Protein AF-A0A151I8P0-F1 (afdb_monomer_lite)

Sequence (119 aa):
MIEAIFKVQPQDQQLFIMFLNNCHLDEYKELSDSTVQLFHYGLTSSAAMVTHPAVIGLAVRQEDGSFESLEVTPYSNTEWPMPPTDDDLEKYAAYNEKYAKMLSEFLEKGSSKKTLKMK

Secondary structure (DSSP, 8-state):
-HHHHH---GGGEEEEEEEETTEEEEEEEE---TTS-GGGGT--TTTSBTTB--EEEEEEB-TTSPBPP---PPPPP----PSP-GGGHHHHHHHHHHHHHHHHHHHHHHTS-------

Organism: NCBI:txid456900

pLDDT: mean 82.43, std 15.53, range [38.97, 96.31]

Structure (mmCIF, N/CA/C/O backbone):
data_AF-A0A151I8P0-F1
#
_entry.id   AF-A0A151I8P0-F1
#
loop_
_atom_site.group_PDB
_atom_site.id
_atom_site.type_symbol
_atom_site.label_atom_id
_atom_site.label_alt_id
_atom_site.label_comp_id
_atom_site.label_asym_id
_atom_site.label_entity_id
_atom_site.label_seq_id
_atom_site.pdbx_PDB_ins_code
_atom_site.Cartn_x
_atom_site.Cartn_y
_atom_site.Cartn_z
_atom_site.occupancy
_atom_site.B_iso_or_equiv
_atom_site.auth_seq_id
_atom_site.auth_comp_id
_atom_site.auth_asym_id
_atom_site.auth_atom_id
_atom_site.pdbx_PDB_model_num
ATOM 1 N N . MET A 1 1 ? -1.510 11.801 8.842 1.00 72.81 1 MET A N 1
ATOM 2 C CA . MET A 1 1 ? -1.328 12.086 7.395 1.00 72.81 1 MET A CA 1
ATOM 3 C C . MET A 1 1 ? -2.391 11.384 6.555 1.00 72.81 1 MET A C 1
ATOM 5 O O . MET A 1 1 ? -3.131 12.088 5.887 1.00 72.81 1 MET A O 1
ATOM 9 N N . ILE A 1 2 ? -2.534 10.053 6.639 1.00 91.69 2 ILE A N 1
ATOM 10 C CA . ILE A 1 2 ? -3.589 9.290 5.932 1.00 91.69 2 ILE A CA 1
ATOM 11 C C . ILE A 1 2 ? -4.994 9.792 6.303 1.00 91.69 2 ILE A C 1
ATOM 13 O O . ILE A 1 2 ? -5.792 10.088 5.419 1.00 91.69 2 ILE A O 1
ATOM 17 N N . GLU A 1 3 ? -5.244 10.020 7.596 1.00 94.81 3 GLU A N 1
ATOM 18 C CA . GLU A 1 3 ? -6.499 10.601 8.102 1.00 94.81 3 GLU A CA 1
ATOM 19 C C . GLU A 1 3 ? -6.896 11.901 7.390 1.00 94.81 3 GLU A C 1
ATOM 21 O O . GLU A 1 3 ? -8.042 12.083 6.996 1.00 94.81 3 GLU A O 1
ATOM 26 N N . ALA A 1 4 ? -5.951 12.815 7.173 1.00 95.38 4 ALA A N 1
ATOM 27 C CA . ALA A 1 4 ? -6.259 14.098 6.553 1.00 95.38 4 ALA A CA 1
ATOM 28 C C . ALA A 1 4 ? -6.621 13.965 5.062 1.00 95.38 4 ALA A C 1
ATOM 30 O O . ALA A 1 4 ? -7.354 14.818 4.553 1.00 95.38 4 ALA A O 1
ATOM 31 N N . ILE A 1 5 ? -6.124 12.919 4.389 1.00 96.31 5 ILE A N 1
ATOM 32 C CA . ILE A 1 5 ? -6.351 12.633 2.966 1.00 96.31 5 ILE A CA 1
ATOM 33 C C . ILE A 1 5 ? -7.691 11.912 2.783 1.00 96.31 5 ILE A C 1
ATOM 35 O O . ILE A 1 5 ? -8.544 12.401 2.051 1.00 96.31 5 ILE A O 1
ATOM 39 N N . PHE A 1 6 ? -7.894 10.798 3.490 1.00 94.38 6 PHE A N 1
ATOM 40 C CA . PHE A 1 6 ? -9.070 9.933 3.328 1.00 94.38 6 PHE A CA 1
ATOM 41 C C . PHE A 1 6 ? -10.236 10.271 4.262 1.00 94.38 6 PHE A C 1
ATOM 43 O O . PHE A 1 6 ? -11.328 9.750 4.080 1.00 94.38 6 PHE A O 1
ATOM 50 N N . LYS A 1 7 ? -10.028 11.152 5.250 1.00 94.50 7 LYS A N 1
ATOM 51 C CA . LYS A 1 7 ? -11.016 11.515 6.286 1.00 94.50 7 LYS A CA 1
ATOM 52 C C . LYS A 1 7 ? -11.451 10.345 7.179 1.00 94.50 7 LYS A C 1
ATOM 54 O O . LYS A 1 7 ? -12.514 10.400 7.784 1.00 94.50 7 LYS A O 1
ATOM 59 N N . VAL A 1 8 ? -10.597 9.331 7.306 1.00 94.25 8 VAL A N 1
ATOM 60 C CA . VAL A 1 8 ? -10.789 8.159 8.176 1.00 94.25 8 VAL A CA 1
ATOM 61 C C . VAL A 1 8 ? -9.922 8.309 9.424 1.00 94.25 8 VAL A C 1
ATOM 63 O O . VAL A 1 8 ? -8.753 8.667 9.304 1.00 94.25 8 VAL A O 1
ATOM 66 N N . GLN A 1 9 ? -10.448 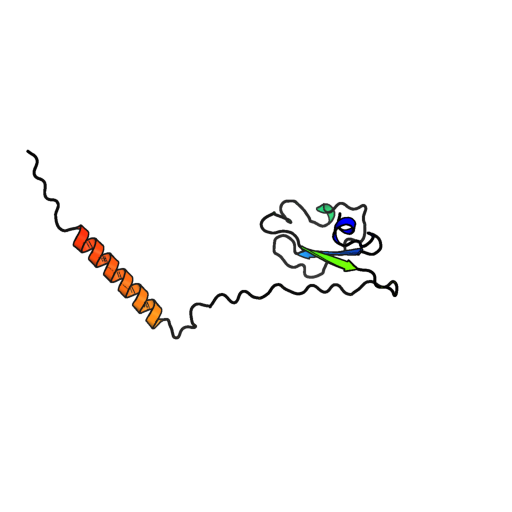8.031 10.616 1.00 94.06 9 GLN A N 1
ATOM 67 C CA . GLN A 1 9 ? -9.668 8.114 11.858 1.00 94.06 9 GLN A CA 1
ATOM 68 C C . GLN A 1 9 ? -8.579 7.026 11.918 1.00 94.06 9 GLN A C 1
ATOM 70 O O . GLN A 1 9 ? -8.795 5.938 11.393 1.00 94.06 9 GLN A O 1
ATOM 75 N N . PRO A 1 10 ? -7.420 7.254 12.568 1.00 92.50 10 PRO A N 1
ATOM 76 C CA . PRO A 1 10 ? -6.342 6.256 12.626 1.00 92.50 10 PRO A CA 1
ATOM 77 C C . PRO A 1 10 ? -6.752 4.900 13.221 1.00 92.50 10 PRO A C 1
ATOM 79 O O . PRO A 1 10 ? -6.261 3.867 12.789 1.00 92.50 10 PRO A O 1
ATOM 82 N N . GLN A 1 11 ? -7.675 4.895 14.186 1.00 92.81 11 GLN A N 1
ATOM 83 C CA . GLN A 1 11 ? -8.215 3.684 14.830 1.00 92.81 11 GLN A CA 1
ATOM 84 C C . GLN A 1 11 ? -9.088 2.808 13.909 1.00 92.81 11 GLN A C 1
ATOM 86 O O . GLN A 1 11 ? -9.392 1.656 14.238 1.00 92.81 11 GLN A O 1
ATOM 91 N N . ASP A 1 12 ? -9.489 3.376 12.773 1.00 95.31 12 ASP A N 1
ATOM 92 C CA . ASP A 1 12 ? -10.319 2.754 11.745 1.00 95.31 12 ASP A CA 1
ATOM 93 C C . ASP A 1 12 ? -9.492 2.428 10.494 1.00 95.31 12 ASP A C 1
ATOM 95 O O . ASP A 1 12 ? -10.048 2.213 9.421 1.00 95.31 12 ASP A O 1
ATOM 99 N N . GLN A 1 13 ? -8.160 2.387 10.627 1.00 94.69 13 GLN A N 1
ATOM 100 C CA . GLN A 1 13 ? -7.215 2.045 9.566 1.00 94.69 13 GLN A CA 1
ATOM 101 C C . GLN A 1 13 ? -6.374 0.831 9.972 1.00 94.69 13 GLN A C 1
ATOM 103 O O . GLN A 1 13 ? -5.795 0.804 11.056 1.00 94.69 13 GLN A O 1
ATOM 108 N N . GLN A 1 14 ? -6.239 -0.128 9.062 1.00 95.25 14 GLN A N 1
ATOM 109 C CA . GLN A 1 14 ? -5.233 -1.185 9.107 1.00 95.25 14 GLN A CA 1
ATOM 110 C C . GLN A 1 14 ? -4.292 -1.042 7.916 1.00 95.25 14 GLN A C 1
ATOM 112 O O . GLN A 1 14 ? -4.726 -0.851 6.781 1.00 95.25 14 GLN A O 1
ATOM 117 N N . LEU A 1 15 ? -2.989 -1.115 8.183 1.00 94.94 15 LEU A N 1
ATOM 118 C CA . LEU A 1 15 ? -1.947 -0.913 7.183 1.00 94.94 15 LEU A CA 1
ATOM 119 C C . LEU A 1 15 ? -1.150 -2.198 6.984 1.00 94.94 15 LEU A C 1
ATOM 121 O O . LEU A 1 15 ? -0.758 -2.842 7.955 1.00 94.94 15 LEU A O 1
ATOM 125 N N . PHE A 1 16 ? -0.850 -2.529 5.731 1.00 95.38 16 PHE A N 1
ATOM 126 C CA . PHE A 1 16 ? -0.142 -3.753 5.362 1.00 95.38 16 PHE A CA 1
ATOM 127 C C . PHE A 1 16 ? 0.989 -3.449 4.391 1.00 95.38 16 PHE A C 1
ATOM 129 O O . PHE A 1 16 ? 0.772 -2.820 3.362 1.00 95.38 16 PHE A O 1
ATOM 136 N N . ILE A 1 17 ? 2.202 -3.917 4.664 1.00 95.06 17 ILE A N 1
ATOM 137 C CA . ILE A 1 17 ? 3.285 -3.856 3.681 1.00 95.06 17 ILE A CA 1
ATOM 138 C C . ILE A 1 17 ? 3.052 -4.957 2.650 1.00 95.06 17 ILE A C 1
ATOM 140 O O . ILE A 1 17 ? 2.966 -6.132 3.005 1.00 95.06 17 ILE A O 1
ATOM 144 N N . MET A 1 18 ? 2.989 -4.564 1.379 1.00 94.12 18 MET A N 1
ATOM 145 C CA . MET A 1 18 ? 2.725 -5.469 0.260 1.00 94.12 18 MET A CA 1
ATOM 146 C C . MET A 1 18 ? 3.934 -5.644 -0.658 1.00 94.12 18 MET A C 1
ATOM 148 O O . MET A 1 18 ? 4.178 -6.740 -1.156 1.00 94.12 18 MET A O 1
ATOM 152 N N . PHE A 1 19 ? 4.685 -4.562 -0.887 1.00 92.62 19 PHE A N 1
ATOM 153 C CA . PHE A 1 19 ? 5.864 -4.574 -1.749 1.00 92.62 19 PHE A CA 1
ATOM 154 C C . PHE A 1 19 ? 7.013 -3.798 -1.113 1.00 92.62 19 PHE A C 1
ATOM 156 O O . PHE A 1 19 ? 6.823 -2.685 -0.616 1.00 92.62 19 PHE A O 1
ATOM 163 N N . LEU A 1 20 ? 8.214 -4.366 -1.196 1.00 91.25 20 LEU A N 1
ATOM 164 C CA . LEU A 1 20 ? 9.472 -3.739 -0.794 1.00 91.25 20 LEU A CA 1
ATOM 165 C C . LEU A 1 20 ? 10.488 -3.926 -1.917 1.00 91.25 20 LEU A C 1
ATOM 167 O O . LEU A 1 20 ? 10.693 -5.044 -2.382 1.00 91.25 20 LEU A O 1
ATOM 171 N N . ASN A 1 21 ? 11.148 -2.845 -2.335 1.00 87.69 21 ASN A N 1
ATOM 172 C CA . ASN A 1 21 ? 12.194 -2.881 -3.361 1.00 87.69 21 ASN A CA 1
ATOM 173 C C . ASN A 1 21 ? 11.770 -3.621 -4.652 1.00 87.69 21 ASN A C 1
ATOM 175 O O . ASN A 1 21 ? 12.498 -4.477 -5.147 1.00 87.69 21 ASN A O 1
ATOM 179 N N . ASN A 1 22 ? 10.571 -3.318 -5.169 1.00 84.06 22 ASN A N 1
ATOM 180 C CA . ASN A 1 22 ? 9.919 -3.985 -6.314 1.00 84.06 22 ASN A CA 1
ATOM 181 C C . ASN A 1 22 ? 9.569 -5.469 -6.142 1.00 84.06 22 ASN A C 1
ATOM 183 O O . ASN A 1 22 ? 9.042 -6.072 -7.075 1.00 84.06 22 ASN A O 1
ATOM 187 N N . CYS A 1 23 ? 9.822 -6.062 -4.981 1.00 86.50 23 CYS A N 1
ATOM 188 C CA . CYS A 1 23 ? 9.450 -7.439 -4.705 1.00 86.50 23 CYS A CA 1
ATOM 189 C C . CYS A 1 23 ? 8.109 -7.473 -3.972 1.00 86.50 23 CYS A C 1
ATOM 191 O O . CYS A 1 23 ? 7.903 -6.729 -3.010 1.00 86.50 23 CYS A O 1
ATOM 193 N N . HIS A 1 24 ? 7.211 -8.344 -4.430 1.00 87.50 24 HIS A N 1
ATOM 194 C CA . HIS A 1 24 ? 6.011 -8.720 -3.685 1.00 87.50 24 HIS A CA 1
ATOM 195 C C . HIS A 1 24 ? 6.420 -9.560 -2.468 1.00 87.50 24 HIS A C 1
ATOM 197 O O . HIS A 1 24 ? 7.360 -10.353 -2.555 1.00 87.50 24 HIS A O 1
ATOM 203 N N . LEU A 1 25 ? 5.771 -9.332 -1.327 1.00 86.38 25 LEU A N 1
ATOM 204 C CA . LEU A 1 25 ? 5.973 -10.144 -0.129 1.00 86.38 25 LEU A CA 1
ATOM 205 C C . LEU A 1 25 ? 5.042 -11.358 -0.157 1.00 86.38 25 LEU A C 1
ATOM 207 O O . LEU A 1 25 ? 3.839 -11.187 -0.336 1.00 86.38 25 LEU A O 1
ATOM 211 N N . ASP A 1 26 ? 5.594 -12.548 0.104 1.00 82.44 26 ASP A N 1
ATOM 212 C CA . ASP A 1 26 ? 4.836 -13.810 0.156 1.00 82.44 26 ASP A CA 1
ATOM 213 C C . ASP A 1 26 ? 3.631 -13.725 1.108 1.00 82.44 26 ASP A C 1
ATOM 215 O O . ASP A 1 26 ? 2.545 -14.213 0.803 1.00 82.44 26 ASP A O 1
ATOM 219 N N . GLU A 1 27 ? 3.814 -13.043 2.241 1.00 86.31 27 GLU A N 1
ATOM 220 C CA . GLU A 1 27 ? 2.756 -12.694 3.183 1.00 86.31 27 GLU A CA 1
ATOM 221 C C . GLU A 1 27 ? 2.792 -11.194 3.479 1.00 86.31 27 GLU A C 1
ATOM 223 O O . GLU A 1 27 ? 3.849 -10.604 3.733 1.00 86.31 27 GLU A O 1
ATOM 228 N N . TYR A 1 28 ? 1.616 -10.567 3.474 1.00 91.50 28 TYR A N 1
ATOM 229 C CA . TYR A 1 28 ? 1.492 -9.159 3.822 1.00 91.50 28 TYR A CA 1
ATOM 230 C C . TYR A 1 28 ? 1.767 -8.936 5.303 1.00 91.50 28 TYR A C 1
ATOM 232 O O . TYR A 1 28 ? 1.191 -9.586 6.175 1.00 91.50 28 TYR A O 1
ATOM 240 N N . LYS A 1 29 ? 2.636 -7.966 5.591 1.00 91.94 29 LYS A N 1
ATOM 241 C CA . LYS A 1 29 ? 3.020 -7.643 6.964 1.00 91.94 29 LYS A CA 1
ATOM 242 C C . LYS A 1 29 ? 2.157 -6.512 7.503 1.00 91.94 29 LYS A C 1
ATOM 244 O O . LYS A 1 29 ? 2.308 -5.372 7.066 1.00 91.94 29 LYS A O 1
ATOM 249 N N . GLU A 1 30 ? 1.294 -6.813 8.465 1.00 93.00 30 GLU A N 1
ATOM 250 C CA . GLU A 1 30 ? 0.487 -5.801 9.150 1.00 93.00 30 GLU A CA 1
ATOM 251 C C . GLU A 1 30 ? 1.359 -4.874 10.018 1.00 93.00 30 GLU A C 1
ATOM 253 O O . GLU A 1 30 ? 2.268 -5.311 10.732 1.00 93.00 30 GLU A O 1
ATOM 258 N N . LEU A 1 31 ? 1.063 -3.576 9.964 1.00 92.50 31 LEU A N 1
ATOM 259 C CA . LEU A 1 31 ? 1.636 -2.539 10.818 1.00 92.50 31 LEU A CA 1
ATOM 260 C C . LEU A 1 31 ? 0.696 -2.277 12.000 1.00 92.50 31 LEU A C 1
ATOM 262 O O . LEU A 1 31 ? 0.007 -1.261 12.053 1.00 92.50 31 LEU A O 1
ATOM 266 N N . SER A 1 32 ? 0.652 -3.224 12.932 1.00 83.88 32 SER A N 1
ATOM 267 C CA . SER A 1 32 ? -0.279 -3.203 14.066 1.00 83.88 32 SER A CA 1
ATOM 268 C C . SER A 1 32 ? 0.133 -2.269 15.212 1.00 83.88 32 SER A C 1
ATOM 270 O O . SER A 1 32 ? -0.717 -1.849 15.994 1.00 83.88 32 SER A O 1
ATOM 272 N N . ASP A 1 33 ? 1.418 -1.919 15.321 1.00 85.81 33 ASP A N 1
ATOM 273 C CA . ASP A 1 33 ? 1.940 -1.058 16.387 1.00 85.81 33 ASP A CA 1
ATOM 274 C C . ASP A 1 33 ? 2.282 0.340 15.853 1.00 85.81 33 ASP A C 1
ATOM 276 O O . ASP A 1 33 ? 3.231 0.528 15.091 1.00 85.81 33 ASP A O 1
ATOM 280 N N . SER A 1 34 ? 1.520 1.342 16.296 1.00 84.06 34 SER A N 1
ATOM 281 C CA . SER A 1 34 ? 1.696 2.745 15.904 1.00 84.06 34 SER A CA 1
ATOM 282 C C . SER A 1 34 ? 2.934 3.413 16.510 1.00 84.06 34 SER A C 1
ATOM 284 O O . SER A 1 34 ? 3.316 4.502 16.079 1.00 84.06 34 SER A O 1
ATOM 286 N N . THR A 1 35 ? 3.570 2.783 17.500 1.00 89.12 35 THR A N 1
ATOM 287 C CA . THR A 1 35 ? 4.787 3.285 18.148 1.00 89.12 35 THR A CA 1
ATOM 288 C C . THR A 1 35 ? 6.059 2.804 17.454 1.00 89.12 35 THR A C 1
ATOM 290 O O . THR A 1 35 ? 7.116 3.430 17.586 1.00 89.12 35 THR A O 1
ATOM 293 N N . VAL A 1 36 ? 5.969 1.720 16.678 1.00 91.88 36 VAL A N 1
ATOM 294 C CA . VAL A 1 36 ? 7.114 1.140 15.980 1.00 91.88 36 VAL A CA 1
ATOM 295 C C . VAL A 1 36 ? 7.387 1.922 14.701 1.00 91.88 36 VAL A C 1
ATOM 297 O O . VAL A 1 36 ? 6.526 2.142 13.851 1.00 91.88 36 VAL A O 1
ATOM 300 N N . GLN A 1 37 ? 8.639 2.336 14.542 1.00 92.81 37 GLN A N 1
ATOM 301 C CA . GLN A 1 37 ? 9.062 3.076 13.362 1.00 92.81 37 GLN A CA 1
ATOM 302 C C . GLN A 1 37 ? 9.108 2.176 12.121 1.00 92.81 37 GLN A C 1
ATOM 304 O O . GLN A 1 37 ? 9.516 1.018 12.188 1.00 92.81 37 GLN A O 1
ATOM 309 N N . LEU A 1 38 ? 8.784 2.747 10.958 1.00 92.44 38 LEU A N 1
ATOM 310 C CA . LEU A 1 38 ? 8.704 2.028 9.679 1.00 92.44 38 LEU A CA 1
ATOM 311 C C . LEU A 1 38 ? 9.984 1.244 9.332 1.00 92.44 38 LEU A C 1
ATOM 313 O O . LEU A 1 38 ? 9.909 0.143 8.787 1.00 92.44 38 LEU A O 1
ATOM 317 N N . PHE A 1 39 ? 11.163 1.752 9.704 1.00 93.12 39 PHE A N 1
ATOM 318 C CA . PHE A 1 39 ? 12.429 1.077 9.413 1.00 93.12 39 PHE A CA 1
ATOM 319 C C . PHE A 1 39 ? 12.555 -0.295 10.102 1.00 93.12 39 PHE A C 1
ATOM 321 O O . PHE A 1 39 ? 13.194 -1.188 9.548 1.00 93.12 39 PHE A O 1
ATOM 328 N N . HIS A 1 40 ? 11.917 -0.508 11.263 1.00 92.25 40 HIS A N 1
ATOM 329 C CA . HIS A 1 40 ? 11.880 -1.818 11.930 1.00 92.25 40 HIS A CA 1
ATOM 330 C C . HIS A 1 40 ? 11.092 -2.859 11.128 1.00 92.25 40 HIS A C 1
ATOM 332 O O . HIS A 1 40 ? 11.289 -4.064 11.291 1.00 92.25 40 HIS A O 1
ATOM 338 N N . TYR A 1 41 ? 10.227 -2.400 10.225 1.00 90.44 41 TYR A N 1
ATOM 339 C CA . TYR A 1 41 ? 9.504 -3.243 9.287 1.00 90.44 41 TYR A CA 1
ATOM 340 C C . TYR A 1 41 ? 10.233 -3.425 7.948 1.00 90.44 41 TYR A C 1
ATOM 342 O O . TYR A 1 41 ? 9.698 -4.088 7.065 1.00 90.44 41 TYR A O 1
ATOM 350 N N . GLY A 1 42 ? 11.448 -2.886 7.798 1.00 90.44 42 GLY A N 1
ATOM 351 C CA . GLY A 1 42 ? 12.235 -2.970 6.565 1.00 90.44 42 GLY A CA 1
ATOM 352 C C . GLY A 1 42 ? 11.972 -1.839 5.567 1.00 90.44 42 GLY A C 1
ATOM 353 O O . GLY A 1 42 ? 12.592 -1.818 4.507 1.00 90.44 42 GLY A O 1
ATOM 354 N N . LEU A 1 43 ? 11.113 -0.868 5.904 1.00 93.12 43 LEU A N 1
ATOM 355 C CA . LEU A 1 43 ? 10.888 0.342 5.104 1.00 93.12 43 LEU A CA 1
ATOM 356 C C . LEU A 1 43 ? 12.046 1.328 5.308 1.00 93.12 43 LEU A C 1
ATOM 358 O O . LEU A 1 43 ? 11.960 2.288 6.076 1.00 93.12 43 LEU A O 1
ATOM 362 N N . THR A 1 44 ? 13.162 1.055 4.643 1.00 94.62 44 THR A N 1
ATOM 363 C CA . THR A 1 44 ? 14.344 1.922 4.608 1.00 94.62 44 THR A CA 1
ATOM 364 C C . THR A 1 44 ? 14.368 2.760 3.329 1.00 94.62 44 THR A C 1
ATOM 366 O O . THR A 1 44 ? 13.654 2.479 2.367 1.00 94.62 44 THR A O 1
ATOM 369 N N . SER A 1 45 ? 15.242 3.770 3.271 1.00 92.44 45 SER A N 1
ATOM 370 C CA . SER A 1 45 ? 15.440 4.586 2.062 1.00 92.44 45 SER A CA 1
ATOM 371 C C . SER A 1 45 ? 15.898 3.778 0.843 1.00 92.44 45 SER A C 1
ATOM 373 O O . SER A 1 45 ? 15.603 4.160 -0.286 1.00 92.44 45 SER A O 1
ATOM 375 N N . SER A 1 46 ? 16.598 2.659 1.056 1.00 92.00 46 SER A N 1
ATOM 376 C CA . SER A 1 46 ? 16.997 1.742 -0.015 1.00 92.00 46 SER A CA 1
ATOM 377 C C . SER A 1 46 ? 15.867 0.814 -0.463 1.00 92.00 46 SER A C 1
ATOM 379 O O . SER A 1 46 ? 15.850 0.416 -1.622 1.00 92.00 46 SER A O 1
ATOM 381 N N . ALA A 1 47 ? 14.928 0.474 0.426 1.00 91.31 47 ALA A N 1
ATOM 382 C CA . ALA A 1 47 ? 13.808 -0.416 0.118 1.00 91.31 47 ALA A CA 1
ATOM 383 C C . ALA A 1 47 ? 12.559 0.319 -0.408 1.00 91.31 47 ALA A C 1
ATOM 385 O O . ALA A 1 47 ? 11.714 -0.300 -1.053 1.00 91.31 47 ALA A O 1
ATOM 386 N N . ALA A 1 48 ? 12.444 1.624 -0.144 1.00 93.25 48 ALA A N 1
ATOM 387 C CA . ALA A 1 48 ? 11.347 2.493 -0.568 1.00 93.25 48 ALA A CA 1
ATOM 388 C C . ALA A 1 48 ? 11.894 3.713 -1.332 1.00 93.25 48 ALA A C 1
ATOM 390 O O . ALA A 1 48 ? 11.807 4.856 -0.878 1.00 93.25 48 ALA A O 1
ATOM 391 N N . MET A 1 49 ? 12.520 3.459 -2.481 1.00 93.44 49 MET A N 1
ATOM 392 C CA . MET A 1 49 ? 13.110 4.510 -3.314 1.00 93.44 49 MET A CA 1
ATOM 393 C C . MET A 1 49 ? 12.033 5.319 -4.046 1.00 93.44 49 MET A C 1
ATOM 395 O O . MET A 1 49 ? 10.952 4.821 -4.328 1.00 93.44 49 MET A O 1
ATOM 399 N N . VAL A 1 50 ? 12.347 6.551 -4.454 1.00 92.94 50 VAL A N 1
ATOM 400 C CA . VAL A 1 50 ? 11.411 7.399 -5.225 1.00 92.94 50 VAL A CA 1
ATOM 401 C C . VAL A 1 50 ? 10.992 6.750 -6.551 1.00 92.94 50 VAL A C 1
ATOM 403 O O . VAL A 1 50 ? 9.843 6.869 -6.959 1.00 92.94 50 VAL A O 1
ATOM 406 N N . THR A 1 51 ? 11.911 6.050 -7.218 1.00 92.44 51 THR A N 1
ATOM 407 C CA . THR A 1 51 ? 11.638 5.328 -8.473 1.00 92.44 51 THR A CA 1
ATOM 408 C C . THR A 1 51 ? 10.889 4.016 -8.260 1.00 92.44 51 THR A C 1
ATOM 410 O O . THR A 1 51 ? 10.261 3.519 -9.188 1.00 92.44 51 THR A O 1
ATOM 413 N N . HIS A 1 52 ? 10.960 3.467 -7.049 1.00 91.56 52 HIS A N 1
ATOM 414 C CA . HIS A 1 52 ? 10.461 2.148 -6.678 1.00 91.56 52 HIS A CA 1
ATOM 415 C C . HIS A 1 52 ? 9.891 2.221 -5.258 1.00 91.56 52 HIS A C 1
ATOM 417 O O . HIS A 1 52 ? 10.532 1.762 -4.302 1.00 91.56 52 HIS A O 1
ATOM 423 N N . PRO A 1 53 ? 8.742 2.900 -5.091 1.00 94.69 53 PRO A N 1
ATOM 424 C CA . PRO A 1 53 ? 8.170 3.112 -3.776 1.00 94.69 53 PRO A CA 1
ATOM 425 C C . PRO A 1 53 ? 7.736 1.776 -3.177 1.00 94.69 53 PRO A C 1
ATOM 427 O O . PRO A 1 53 ? 7.239 0.891 -3.874 1.00 94.69 53 PRO A O 1
ATOM 430 N N . ALA A 1 54 ? 7.888 1.648 -1.861 1.00 95.19 54 ALA A N 1
ATOM 431 C CA . ALA A 1 54 ? 7.231 0.569 -1.146 1.00 95.19 54 ALA A CA 1
ATOM 432 C C . ALA A 1 54 ? 5.714 0.780 -1.187 1.00 95.19 54 ALA A C 1
ATOM 434 O O . ALA A 1 54 ? 5.230 1.913 -1.107 1.00 95.19 54 ALA A O 1
ATOM 435 N N . VAL A 1 55 ? 4.969 -0.315 -1.297 1.00 94.81 55 VAL A N 1
ATOM 436 C CA . VAL A 1 55 ? 3.508 -0.272 -1.387 1.00 94.81 55 VAL A CA 1
ATOM 437 C C . VAL A 1 55 ? 2.927 -0.704 -0.052 1.00 94.81 55 VAL A C 1
ATOM 439 O O . VAL A 1 55 ? 3.214 -1.802 0.434 1.00 94.81 55 VAL A O 1
ATOM 442 N N . ILE A 1 56 ? 2.109 0.178 0.522 1.00 95.31 56 ILE A N 1
ATOM 443 C CA . ILE A 1 56 ? 1.365 -0.062 1.755 1.00 95.31 56 ILE A CA 1
ATOM 444 C C . ILE A 1 56 ? -0.120 -0.129 1.399 1.00 95.31 56 ILE A C 1
ATOM 446 O O . ILE A 1 56 ? -0.681 0.847 0.901 1.00 95.31 56 ILE A O 1
ATOM 450 N N . GLY A 1 57 ? -0.732 -1.282 1.642 1.00 95.44 57 GLY A N 1
ATOM 451 C CA . GLY A 1 57 ? -2.171 -1.485 1.568 1.00 95.44 57 GLY A CA 1
ATOM 452 C C . GLY A 1 57 ? -2.875 -0.861 2.770 1.00 95.44 57 GLY A C 1
ATOM 453 O O . GLY A 1 57 ? -2.327 -0.843 3.873 1.00 95.44 57 GLY A O 1
ATOM 454 N N . LEU A 1 58 ? -4.081 -0.350 2.545 1.00 95.69 58 LEU A N 1
ATOM 455 C CA . LEU A 1 58 ? -4.950 0.245 3.555 1.00 95.69 58 LEU A CA 1
ATOM 456 C C . LEU A 1 58 ? -6.277 -0.512 3.542 1.00 95.69 58 LEU A C 1
ATOM 458 O O . LEU A 1 58 ? -6.897 -0.606 2.488 1.00 95.69 58 LEU A O 1
ATOM 462 N N . ALA A 1 59 ? -6.699 -1.004 4.701 1.00 95.88 59 ALA A N 1
ATOM 463 C CA . ALA A 1 59 ? -8.041 -1.521 4.942 1.00 95.88 59 ALA A CA 1
ATOM 464 C C . ALA A 1 59 ? -8.738 -0.645 5.990 1.00 95.88 59 ALA A C 1
ATOM 466 O O . ALA A 1 59 ? -8.108 -0.201 6.957 1.00 95.88 59 ALA A O 1
ATOM 467 N N . VAL A 1 60 ? -10.023 -0.369 5.792 1.00 95.94 60 VAL A N 1
ATOM 468 C CA . VAL A 1 60 ? -10.818 0.523 6.643 1.00 95.94 60 VAL A CA 1
ATOM 469 C C . VAL A 1 60 ? -11.843 -0.260 7.465 1.00 95.94 60 VAL A C 1
ATOM 471 O O . VAL A 1 60 ? -12.367 -1.292 7.039 1.00 95.94 60 VAL A O 1
ATOM 474 N N . ARG A 1 61 ? -12.123 0.226 8.680 1.00 96.00 61 ARG A N 1
ATOM 475 C CA . ARG A 1 61 ? -13.188 -0.324 9.526 1.00 96.00 61 ARG A CA 1
ATOM 476 C C . ARG A 1 61 ? -14.564 0.004 8.939 1.00 96.00 61 ARG A C 1
ATOM 478 O O . ARG A 1 61 ? -14.863 1.156 8.634 1.00 96.00 61 ARG A O 1
ATOM 485 N N . GLN A 1 62 ? -15.406 -1.012 8.828 1.00 94.31 62 GLN A N 1
ATOM 486 C CA . GLN A 1 62 ? -16.786 -0.928 8.376 1.00 94.31 62 GLN A CA 1
ATOM 487 C C . GLN A 1 62 ? -17.738 -0.532 9.516 1.00 94.31 62 GLN A C 1
ATOM 489 O O . GLN A 1 62 ? -17.375 -0.502 10.694 1.00 94.31 62 GLN A O 1
ATOM 494 N N . GLU A 1 63 ? -18.988 -0.230 9.162 1.00 92.94 63 GLU A N 1
ATOM 495 C CA . GLU A 1 63 ? -20.031 0.191 10.111 1.00 92.94 63 GLU A CA 1
ATOM 496 C C . GLU A 1 63 ? -20.371 -0.882 11.157 1.00 92.94 63 GLU A C 1
ATOM 498 O O . GLU A 1 63 ? -20.788 -0.559 12.269 1.00 92.94 63 GLU A O 1
ATOM 503 N N . ASP A 1 64 ? -20.161 -2.157 10.823 1.00 94.12 64 ASP A N 1
ATOM 504 C CA . ASP A 1 64 ? -20.345 -3.291 11.733 1.00 94.12 64 ASP A CA 1
ATOM 505 C C . ASP A 1 64 ? -19.213 -3.426 12.772 1.00 94.12 64 ASP A C 1
ATOM 507 O O . ASP A 1 64 ? -19.274 -4.267 13.671 1.00 94.12 64 ASP A O 1
ATOM 511 N N . GLY A 1 65 ? -18.190 -2.574 12.671 1.00 91.81 65 GLY A N 1
ATOM 512 C CA . GLY A 1 65 ? -17.022 -2.550 13.536 1.00 91.81 65 GLY A CA 1
ATOM 513 C C . GLY A 1 65 ? -15.906 -3.506 13.112 1.00 91.81 65 GLY A C 1
ATOM 514 O O . GLY A 1 65 ? -14.840 -3.465 13.735 1.00 91.81 65 GLY A O 1
ATOM 515 N N . SER A 1 66 ? -16.107 -4.332 12.084 1.00 95.38 66 SER A N 1
ATOM 516 C CA . SER A 1 66 ? -15.080 -5.196 11.496 1.00 95.38 66 SER A CA 1
ATOM 517 C C . SER A 1 66 ? -14.219 -4.428 10.490 1.00 95.38 66 SER A C 1
ATOM 519 O O . SER A 1 66 ? -14.594 -3.353 10.033 1.00 95.38 66 SER A O 1
ATOM 521 N N . PHE A 1 67 ? -13.030 -4.937 10.176 1.00 95.38 67 PHE A N 1
ATOM 522 C CA . PHE A 1 67 ? -12.214 -4.387 9.096 1.00 95.38 67 PHE A CA 1
ATOM 523 C C . PHE A 1 67 ? -12.511 -5.108 7.791 1.00 95.38 67 PHE A C 1
ATOM 525 O O . PHE A 1 67 ? -12.710 -6.325 7.778 1.00 95.38 67 PHE A O 1
ATOM 532 N N . GLU A 1 68 ? -12.512 -4.358 6.692 1.00 95.31 68 GLU A N 1
ATOM 533 C CA . GLU A 1 68 ? -12.615 -4.959 5.370 1.00 95.31 68 GLU A CA 1
ATOM 534 C C . GLU A 1 68 ? -11.401 -5.843 5.056 1.00 95.31 68 GLU A C 1
ATOM 536 O O . GLU A 1 68 ? -10.298 -5.652 5.575 1.00 95.31 68 GLU A O 1
ATOM 541 N N . SER A 1 69 ? -11.603 -6.832 4.187 1.00 93.50 69 SER A N 1
ATOM 542 C CA . SER A 1 69 ? -10.485 -7.616 3.672 1.00 93.50 69 SER A CA 1
ATOM 543 C C . SER A 1 69 ? -9.604 -6.728 2.796 1.00 93.50 69 SER A C 1
ATOM 545 O O . SER A 1 69 ? -10.120 -5.948 1.998 1.00 93.50 69 SER A O 1
ATOM 547 N N . LEU A 1 70 ? -8.281 -6.850 2.929 1.00 93.88 70 LEU A N 1
ATOM 548 C CA . LEU A 1 70 ? -7.359 -6.090 2.094 1.00 93.88 70 LEU A CA 1
ATOM 549 C C . LEU A 1 70 ? -7.474 -6.548 0.634 1.00 93.88 70 LEU A C 1
ATOM 551 O 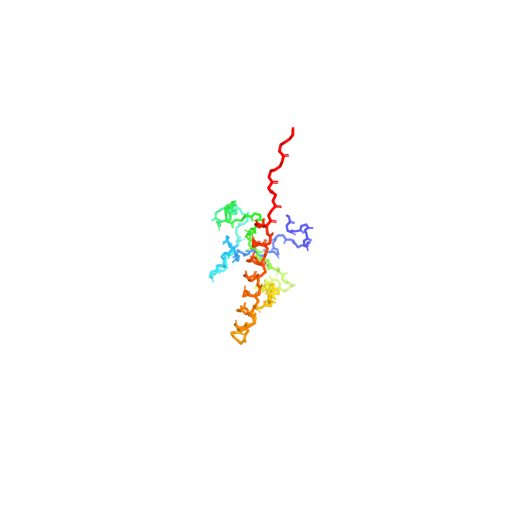O . LEU A 1 70 ? -6.934 -7.586 0.250 1.00 93.88 70 LEU A O 1
ATOM 555 N N . GLU A 1 71 ? -8.122 -5.726 -0.184 1.00 92.25 71 GLU A N 1
ATOM 556 C CA . GLU A 1 71 ? -8.217 -5.903 -1.626 1.00 92.25 71 GLU A CA 1
ATOM 557 C C . GLU A 1 71 ? -7.522 -4.737 -2.331 1.00 92.25 71 GLU A C 1
ATOM 559 O O . GLU A 1 71 ? -7.840 -3.569 -2.113 1.00 92.25 71 GLU A O 1
ATOM 564 N N . VAL A 1 72 ? -6.560 -5.050 -3.199 1.00 92.00 72 VAL A N 1
ATOM 565 C CA . VAL A 1 72 ? -5.884 -4.048 -4.025 1.00 92.00 72 VAL A CA 1
ATOM 566 C C . VAL A 1 72 ? -6.023 -4.449 -5.478 1.00 92.00 72 VAL A C 1
ATOM 568 O O . VAL A 1 72 ? -5.470 -5.457 -5.917 1.00 92.00 72 VAL A O 1
ATOM 571 N N . THR A 1 73 ? -6.761 -3.641 -6.235 1.00 92.62 73 THR A N 1
ATOM 572 C CA . THR A 1 73 ? -6.912 -3.848 -7.672 1.00 92.62 73 THR A CA 1
ATOM 573 C C . THR A 1 73 ? -5.557 -3.650 -8.360 1.00 92.62 73 THR A C 1
ATOM 575 O O . THR A 1 73 ? -4.949 -2.585 -8.205 1.00 92.62 73 THR A O 1
ATOM 578 N N . PRO A 1 74 ? -5.057 -4.643 -9.119 1.00 90.06 74 PRO A N 1
ATOM 579 C CA . PRO A 1 74 ? -3.796 -4.500 -9.827 1.00 90.06 74 PRO A CA 1
ATOM 580 C C . PRO A 1 74 ? -3.901 -3.404 -10.890 1.00 90.06 74 PRO A C 1
ATOM 582 O O . PRO A 1 74 ? -4.965 -3.159 -11.464 1.00 90.06 74 PRO A O 1
ATOM 585 N N . TYR A 1 75 ? -2.772 -2.760 -11.182 1.00 87.62 75 TYR A N 1
ATOM 586 C CA . TYR A 1 75 ? -2.692 -1.852 -12.320 1.00 87.62 75 TYR A CA 1
ATOM 587 C C . TYR A 1 75 ? -3.016 -2.591 -13.622 1.00 87.62 75 TYR A C 1
ATOM 589 O O . TYR A 1 75 ? -2.784 -3.793 -13.753 1.00 87.62 75 TYR A O 1
ATOM 597 N N . SER A 1 76 ? -3.529 -1.859 -14.610 1.00 88.88 76 SER A N 1
ATOM 598 C CA . SER A 1 76 ? -3.771 -2.408 -15.941 1.00 88.88 76 SER A CA 1
ATOM 599 C C . SER A 1 76 ? -2.478 -2.956 -16.544 1.00 88.88 76 SER A C 1
ATOM 601 O O . SER A 1 76 ? -1.452 -2.269 -16.533 1.00 88.88 76 SER A O 1
ATOM 603 N N . ASN A 1 77 ? -2.546 -4.144 -17.141 1.00 84.38 77 ASN A N 1
ATOM 604 C CA . ASN A 1 77 ? -1.432 -4.678 -17.910 1.00 84.38 77 ASN A CA 1
ATOM 605 C C . ASN A 1 77 ? -1.161 -3.762 -19.103 1.00 84.38 77 ASN A C 1
ATOM 607 O O . ASN A 1 77 ? -2.029 -3.544 -19.949 1.00 84.38 77 ASN A O 1
ATOM 611 N N . THR A 1 78 ? 0.059 -3.240 -19.184 1.00 74.69 78 THR A N 1
ATOM 612 C CA . THR A 1 78 ? 0.558 -2.671 -20.430 1.00 74.69 78 THR A CA 1
ATOM 613 C C . THR A 1 78 ? 0.997 -3.841 -21.291 1.00 74.69 78 THR A C 1
ATOM 615 O O . THR A 1 78 ? 2.157 -4.244 -21.281 1.00 74.69 78 THR A O 1
ATOM 618 N N . GLU A 1 79 ? 0.048 -4.438 -22.011 1.00 68.56 79 GLU A N 1
ATOM 619 C CA . GLU A 1 79 ? 0.397 -5.271 -23.157 1.00 68.56 79 GLU A CA 1
ATOM 620 C C . GLU A 1 79 ? 0.980 -4.320 -24.205 1.00 68.56 79 GLU A C 1
ATOM 622 O O . GLU A 1 79 ? 0.300 -3.783 -25.079 1.00 68.56 79 GLU A O 1
ATOM 627 N N . TRP A 1 80 ? 2.264 -4.004 -24.033 1.00 66.38 80 TRP A N 1
ATOM 628 C CA . TRP A 1 80 ? 3.067 -3.472 -25.114 1.00 66.38 80 TRP A CA 1
ATOM 629 C C . TRP A 1 80 ? 2.897 -4.446 -26.269 1.00 66.38 80 TRP A C 1
ATOM 631 O O . TRP A 1 80 ? 2.980 -5.650 -26.012 1.00 66.38 80 TRP A O 1
ATOM 641 N N . PRO A 1 81 ? 2.630 -3.976 -27.502 1.00 67.69 81 PRO A N 1
ATOM 642 C CA . PRO A 1 81 ? 2.542 -4.876 -28.634 1.00 67.69 81 PRO A CA 1
ATOM 643 C C . PRO A 1 81 ? 3.842 -5.665 -28.643 1.00 67.69 81 PRO A C 1
ATOM 645 O O . PRO A 1 81 ? 4.914 -5.101 -28.887 1.00 67.69 81 PRO A O 1
ATOM 648 N N . MET A 1 82 ? 3.755 -6.947 -28.278 1.00 55.56 82 MET A N 1
ATOM 649 C CA . MET A 1 82 ? 4.894 -7.828 -28.413 1.00 55.56 82 MET A CA 1
ATOM 650 C C . MET A 1 82 ? 5.333 -7.702 -29.870 1.00 55.56 82 MET A C 1
ATOM 652 O O . MET A 1 82 ? 4.463 -7.595 -30.749 1.00 55.56 82 MET A O 1
ATOM 656 N N . PRO A 1 83 ? 6.646 -7.664 -30.160 1.00 57.06 83 PRO A N 1
ATOM 657 C CA . PRO A 1 83 ? 7.064 -7.884 -31.528 1.00 57.06 83 PRO A CA 1
ATOM 658 C C . PRO A 1 83 ? 6.332 -9.148 -32.004 1.00 57.06 83 PRO A C 1
ATOM 660 O O . PRO A 1 83 ? 6.268 -10.119 -31.242 1.00 57.06 83 PRO A O 1
ATOM 663 N N . PRO A 1 84 ? 5.667 -9.084 -33.166 1.00 56.31 84 PRO A N 1
ATOM 664 C CA . PRO A 1 84 ? 4.798 -10.150 -33.631 1.00 56.31 84 PRO A CA 1
ATOM 665 C C . PRO A 1 84 ? 5.527 -11.489 -33.518 1.00 56.31 84 PRO A C 1
ATOM 667 O O . PRO A 1 84 ? 6.694 -11.593 -33.895 1.00 56.31 84 PRO A O 1
ATOM 670 N N . THR A 1 85 ? 4.838 -12.464 -32.918 1.00 58.62 85 THR A N 1
ATOM 671 C CA . THR A 1 85 ? 5.237 -13.874 -32.802 1.00 58.62 85 THR A CA 1
ATOM 672 C C . THR A 1 85 ? 5.909 -14.343 -34.092 1.00 58.62 85 THR A C 1
ATOM 674 O O . THR A 1 85 ? 5.491 -13.897 -35.155 1.00 58.62 85 THR A O 1
ATOM 677 N N . ASP A 1 86 ? 6.912 -15.224 -33.974 1.00 56.25 86 ASP A N 1
ATOM 678 C CA . ASP A 1 86 ? 7.924 -15.684 -34.956 1.00 56.25 86 ASP A CA 1
ATOM 679 C C . ASP A 1 86 ? 7.573 -15.772 -36.468 1.00 56.25 86 ASP A C 1
ATOM 681 O O . ASP A 1 86 ? 8.483 -15.862 -37.290 1.00 56.25 86 ASP A O 1
ATOM 685 N N . ASP A 1 87 ? 6.310 -15.666 -36.879 1.00 55.62 87 ASP A N 1
ATOM 686 C CA . ASP A 1 87 ? 5.866 -15.486 -38.270 1.00 55.62 87 ASP A CA 1
ATOM 687 C C . ASP A 1 87 ? 6.369 -14.182 -38.931 1.00 55.62 87 ASP A C 1
ATOM 689 O O . ASP A 1 87 ? 6.381 -14.078 -40.156 1.00 55.62 87 ASP A O 1
ATOM 693 N N . ASP A 1 88 ? 6.844 -13.193 -38.162 1.00 58.00 88 ASP A N 1
ATOM 694 C CA . ASP A 1 88 ? 7.421 -11.943 -38.693 1.00 58.00 88 ASP A CA 1
ATOM 695 C C . ASP A 1 88 ? 8.969 -11.934 -38.722 1.00 58.00 88 ASP A C 1
ATOM 697 O O . ASP A 1 88 ? 9.587 -10.893 -38.985 1.00 58.00 88 ASP A O 1
ATOM 701 N N . LEU A 1 89 ? 9.632 -13.083 -38.515 1.00 62.66 89 LEU A N 1
ATOM 702 C CA . LEU A 1 89 ? 11.098 -13.186 -38.597 1.00 62.66 89 LEU A CA 1
ATOM 703 C C . LEU A 1 89 ? 11.621 -12.812 -39.996 1.00 62.66 89 LEU A C 1
ATOM 705 O O . LEU A 1 89 ? 12.636 -12.126 -40.117 1.00 62.66 89 LEU A O 1
ATOM 709 N N . GLU A 1 90 ? 10.892 -13.183 -41.055 1.00 64.88 90 GLU A N 1
ATOM 710 C CA . GLU A 1 90 ? 11.213 -12.798 -42.438 1.00 64.88 90 GLU A CA 1
ATOM 711 C C . GLU A 1 90 ? 11.113 -11.286 -42.649 1.00 64.88 90 GLU A C 1
ATOM 713 O O . GLU A 1 90 ? 11.954 -10.680 -43.315 1.00 64.88 90 GLU A O 1
ATOM 718 N N . LYS A 1 91 ? 10.116 -10.645 -42.035 1.00 64.69 91 LYS A N 1
ATOM 719 C CA . LYS A 1 91 ? 9.908 -9.198 -42.120 1.00 64.69 91 LYS A CA 1
ATOM 720 C C . LYS A 1 91 ? 10.977 -8.434 -41.341 1.00 64.69 91 LYS A C 1
ATOM 722 O O . LYS A 1 91 ? 11.442 -7.392 -41.808 1.00 64.69 91 LYS A O 1
ATOM 727 N N . TYR A 1 92 ? 11.405 -8.965 -40.195 1.00 63.66 92 TYR A N 1
ATOM 728 C CA . TYR A 1 92 ? 12.510 -8.415 -39.409 1.00 63.66 92 TYR A CA 1
ATOM 729 C C . TYR A 1 92 ? 13.856 -8.583 -40.129 1.00 63.66 92 TYR A C 1
ATOM 731 O O . TYR A 1 92 ? 14.637 -7.633 -40.218 1.00 63.66 92 TYR A O 1
ATOM 739 N N . ALA A 1 93 ? 14.102 -9.753 -40.725 1.00 74.81 93 ALA A N 1
ATOM 740 C CA . ALA A 1 93 ? 15.276 -10.007 -41.556 1.00 74.81 93 ALA A CA 1
ATOM 741 C C . ALA A 1 93 ? 15.310 -9.077 -42.779 1.00 74.81 93 ALA A C 1
ATOM 743 O O . ALA A 1 93 ? 16.321 -8.414 -43.012 1.00 74.81 93 ALA A O 1
ATOM 744 N N . ALA A 1 94 ? 14.187 -8.932 -43.489 1.00 76.62 94 ALA A N 1
ATOM 745 C CA . ALA A 1 94 ? 14.065 -8.033 -44.635 1.00 76.62 94 ALA A CA 1
ATOM 746 C C . ALA A 1 94 ? 14.262 -6.558 -44.247 1.00 76.62 94 ALA A C 1
ATOM 748 O O . ALA A 1 94 ? 14.895 -5.793 -44.981 1.00 76.62 94 ALA A O 1
ATOM 749 N N . TYR A 1 95 ? 13.753 -6.142 -43.082 1.00 74.56 95 TYR A N 1
ATOM 750 C CA . TYR A 1 95 ? 13.977 -4.797 -42.551 1.00 74.56 95 TYR A CA 1
ATOM 751 C C . TYR A 1 95 ? 15.463 -4.545 -42.257 1.00 74.56 95 TYR A C 1
ATOM 753 O O . TYR A 1 95 ? 16.011 -3.521 -42.679 1.00 74.56 95 TYR A O 1
ATOM 761 N N . ASN A 1 96 ? 16.129 -5.495 -41.600 1.00 79.00 96 ASN A N 1
ATOM 762 C CA . ASN A 1 96 ? 17.547 -5.391 -41.260 1.00 79.00 96 ASN A CA 1
ATOM 763 C C . ASN A 1 96 ? 18.445 -5.413 -42.505 1.00 79.00 96 ASN A C 1
ATOM 765 O O . ASN A 1 96 ? 19.375 -4.612 -42.602 1.00 79.00 96 ASN A O 1
ATOM 769 N N . GLU A 1 97 ? 18.143 -6.262 -43.490 1.00 84.31 97 GLU A N 1
ATOM 770 C CA . GLU A 1 97 ? 18.885 -6.336 -44.753 1.00 84.31 97 GLU A CA 1
ATOM 771 C C . GLU A 1 97 ? 18.744 -5.040 -45.565 1.00 84.31 97 GLU A C 1
ATOM 773 O O . GLU A 1 97 ? 19.732 -4.487 -46.058 1.00 84.31 97 GLU A O 1
ATOM 778 N N . LYS A 1 98 ? 17.527 -4.483 -45.629 1.00 84.50 98 LYS A N 1
ATOM 779 C CA . LYS A 1 98 ? 17.271 -3.179 -46.254 1.00 84.50 98 LYS A CA 1
ATOM 780 C C . LYS A 1 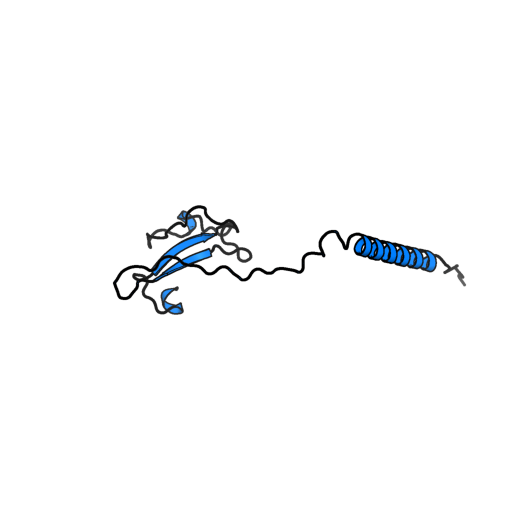98 ? 18.098 -2.068 -45.603 1.00 84.50 98 LYS A C 1
ATOM 782 O O . LYS A 1 98 ? 18.652 -1.225 -46.311 1.00 84.50 98 LYS A O 1
ATOM 787 N N . TYR A 1 99 ? 18.195 -2.061 -44.274 1.00 76.62 99 TYR A N 1
ATOM 788 C CA . TYR A 1 99 ? 18.995 -1.079 -43.540 1.00 76.62 99 TYR A CA 1
ATOM 789 C C . TYR A 1 99 ? 20.499 -1.260 -43.763 1.00 76.62 99 TYR A C 1
ATOM 791 O O . TYR A 1 99 ? 21.200 -0.276 -44.004 1.00 76.62 99 TYR A O 1
ATOM 799 N N . ALA A 1 100 ? 20.993 -2.500 -43.755 1.00 86.31 100 ALA A N 1
ATOM 800 C CA . ALA A 1 100 ? 22.394 -2.805 -44.036 1.00 86.31 100 ALA A CA 1
ATOM 801 C C . ALA A 1 100 ? 22.805 -2.332 -45.440 1.00 86.31 100 ALA A C 1
ATOM 803 O O . ALA A 1 100 ? 23.858 -1.715 -45.603 1.00 86.31 100 ALA A O 1
ATOM 804 N N . LYS A 1 101 ? 21.935 -2.538 -46.437 1.00 86.00 101 LYS A N 1
ATOM 805 C CA . LYS A 1 101 ? 22.153 -2.072 -47.811 1.00 86.00 101 LYS A CA 1
ATOM 806 C C . LYS A 1 101 ? 22.113 -0.547 -47.935 1.00 86.00 101 LYS A C 1
ATOM 808 O O . LYS A 1 101 ? 22.924 0.040 -48.642 1.00 86.00 101 LYS A O 1
ATOM 813 N N . MET A 1 102 ? 21.206 0.118 -47.220 1.00 83.00 102 MET A N 1
ATOM 814 C CA . MET A 1 102 ? 21.170 1.583 -47.182 1.00 83.00 102 MET A CA 1
ATOM 815 C C . MET A 1 102 ? 22.454 2.160 -46.567 1.00 83.00 102 MET A C 1
ATOM 817 O O . MET A 1 102 ? 22.995 3.135 -47.084 1.00 83.00 102 MET A O 1
ATOM 821 N N . LEU A 1 103 ? 22.960 1.548 -45.492 1.00 78.88 103 LEU A N 1
ATOM 822 C CA . LEU A 1 103 ? 24.207 1.951 -44.842 1.00 78.88 103 LEU A CA 1
ATOM 823 C C . LEU A 1 103 ? 25.424 1.719 -45.741 1.00 78.88 103 LEU A C 1
ATOM 825 O O . LEU A 1 103 ? 26.267 2.610 -45.843 1.00 78.88 103 LEU A O 1
ATOM 829 N N . SER A 1 104 ? 25.513 0.575 -46.426 1.00 81.88 104 SER A N 1
ATOM 830 C CA . SER A 1 104 ? 26.610 0.320 -47.364 1.00 81.88 104 SER A CA 1
ATOM 831 C C . SER A 1 104 ? 26.578 1.288 -48.545 1.00 81.88 104 SER A C 1
ATOM 833 O O . SER A 1 104 ? 27.607 1.872 -48.867 1.00 81.88 104 SER A O 1
ATOM 835 N N . GLU A 1 105 ? 25.405 1.565 -49.122 1.00 83.25 105 GLU A N 1
ATOM 836 C CA . GLU A 1 105 ? 25.258 2.573 -50.178 1.00 83.25 105 GLU A CA 1
ATOM 837 C C . GLU A 1 105 ? 25.639 3.981 -49.702 1.00 83.25 105 GLU A C 1
ATOM 839 O O . GLU A 1 105 ? 26.225 4.755 -50.463 1.00 83.25 105 GLU A O 1
ATOM 844 N N . PHE A 1 106 ? 25.321 4.333 -48.452 1.00 74.62 106 PHE A N 1
ATOM 845 C CA . PHE A 1 106 ? 25.702 5.617 -47.863 1.00 74.62 106 PHE A CA 1
ATOM 846 C C . PHE A 1 106 ? 27.223 5.725 -47.686 1.00 74.62 106 PHE A C 1
ATOM 848 O O . PHE A 1 106 ? 27.816 6.760 -47.994 1.00 74.62 106 PHE A O 1
ATOM 855 N N . LEU A 1 107 ? 27.869 4.641 -47.250 1.00 73.75 107 LEU A N 1
ATOM 856 C CA . LEU A 1 107 ? 29.321 4.559 -47.082 1.00 73.75 107 LEU A CA 1
ATOM 857 C C . LEU A 1 107 ? 30.064 4.533 -48.430 1.00 73.75 107 LEU A C 1
ATOM 859 O O . LEU A 1 107 ? 31.076 5.218 -48.581 1.00 73.75 107 LEU A O 1
ATOM 863 N N . GLU A 1 108 ? 29.543 3.830 -49.438 1.00 70.19 108 GLU A N 1
ATOM 864 C CA . GLU A 1 108 ? 30.111 3.815 -50.792 1.00 70.19 108 GLU A CA 1
ATOM 865 C C . GLU A 1 108 ? 29.963 5.172 -51.493 1.00 70.19 108 GLU A C 1
ATOM 867 O O . GLU A 1 108 ? 30.921 5.672 -52.092 1.00 70.19 108 GLU A O 1
ATOM 872 N N . LYS A 1 109 ? 28.802 5.832 -51.366 1.00 60.69 109 LYS A N 1
ATOM 873 C CA . LYS A 1 109 ? 28.593 7.193 -51.895 1.00 60.69 109 LYS A CA 1
ATOM 874 C C . LYS A 1 109 ? 29.417 8.242 -51.144 1.00 60.69 109 LYS A C 1
ATOM 876 O O . LYS A 1 109 ? 29.865 9.204 -51.765 1.00 60.69 109 LYS A O 1
ATOM 881 N N . GLY A 1 110 ? 29.680 8.043 -49.851 1.00 54.81 110 GLY A N 1
ATOM 882 C CA . GLY A 1 110 ? 30.560 8.899 -49.047 1.00 54.81 110 GLY A CA 1
ATOM 883 C C . GLY A 1 110 ? 32.045 8.823 -49.430 1.00 54.81 110 GLY A C 1
ATOM 884 O O . GLY A 1 110 ? 32.802 9.739 -49.114 1.00 54.81 110 GLY A O 1
ATOM 885 N N . SER A 1 111 ? 32.463 7.774 -50.148 1.00 52.47 111 SER A N 1
ATOM 886 C CA . SER A 1 111 ? 33.862 7.551 -50.547 1.00 52.47 111 SER A CA 1
ATOM 887 C C . SER A 1 111 ? 34.234 8.196 -51.898 1.00 52.47 111 SER A C 1
ATOM 889 O O . SER A 1 111 ? 35.413 8.344 -52.230 1.00 52.47 111 SER A O 1
ATOM 891 N N . SER A 1 112 ? 33.261 8.671 -52.690 1.00 54.34 112 SER A N 1
ATOM 892 C CA . SER A 1 112 ? 33.549 9.270 -54.002 1.00 54.34 112 SER A CA 1
ATOM 893 C C . SER A 1 112 ? 33.731 10.798 -53.938 1.00 54.34 112 SER A C 1
ATOM 895 O O . SER A 1 112 ? 32.808 11.577 -54.154 1.00 54.34 112 SER A O 1
ATOM 897 N N . LYS A 1 113 ? 35.000 11.189 -53.740 1.00 50.56 113 LYS A N 1
ATOM 898 C CA . LYS A 1 113 ? 35.670 12.432 -54.196 1.00 50.56 113 LYS A CA 1
ATOM 899 C C . LYS A 1 113 ? 35.423 13.746 -53.428 1.00 50.56 113 LYS A C 1
ATOM 901 O O . LYS A 1 113 ? 34.591 14.570 -53.796 1.00 50.56 113 LYS A O 1
ATOM 906 N N . LYS A 1 114 ? 36.387 14.079 -52.561 1.00 42.91 114 LYS A N 1
ATOM 907 C CA . LYS A 1 114 ? 37.009 15.420 -52.542 1.00 42.91 114 LYS A CA 1
ATOM 908 C C . LYS A 1 114 ? 38.526 15.289 -52.714 1.00 42.91 114 LYS A C 1
ATOM 910 O O . LYS A 1 114 ? 39.282 15.285 -51.751 1.00 42.91 114 LYS A O 1
ATOM 915 N N . THR A 1 115 ? 38.975 15.155 -53.961 1.00 43.75 115 THR A N 1
ATOM 916 C CA . THR A 1 115 ? 40.382 15.355 -54.336 1.00 43.75 115 THR A CA 1
ATOM 917 C C . THR A 1 115 ? 40.772 16.820 -54.146 1.00 43.75 115 THR A C 1
ATOM 919 O O . THR A 1 115 ? 40.098 17.715 -54.657 1.00 43.75 115 THR A O 1
ATOM 922 N N . LEU A 1 116 ? 41.876 17.024 -53.421 1.00 45.31 116 LEU A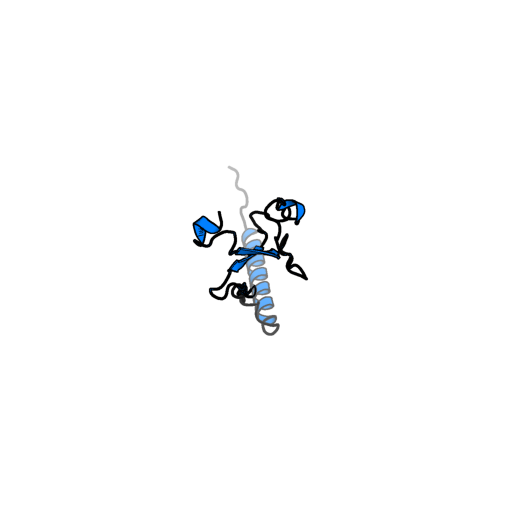 N 1
ATOM 923 C CA . LEU A 1 116 ? 42.603 18.278 -53.227 1.00 45.31 116 LEU A CA 1
ATOM 924 C C . LEU A 1 116 ? 42.738 19.107 -54.517 1.00 45.31 116 LEU A C 1
ATOM 926 O O . LEU A 1 116 ? 43.204 18.606 -55.540 1.00 45.31 116 LEU A O 1
ATOM 930 N N . LYS A 1 117 ? 42.510 20.418 -54.405 1.00 42.03 117 LYS A N 1
ATOM 931 C CA . LYS A 1 117 ? 43.339 21.423 -55.085 1.00 42.03 117 LYS A CA 1
ATOM 932 C C . LYS A 1 117 ? 43.698 22.519 -54.085 1.00 42.03 117 LYS A C 1
ATOM 934 O O . LYS A 1 117 ? 42.863 23.360 -53.772 1.00 42.03 117 LYS A O 1
ATOM 939 N N . MET A 1 118 ? 44.935 22.476 -53.588 1.00 38.97 118 MET A N 1
ATOM 940 C CA . MET A 1 118 ? 45.588 23.639 -52.986 1.00 38.97 118 MET A CA 1
ATOM 941 C C . MET A 1 118 ? 45.951 24.617 -54.110 1.00 38.97 118 MET A C 1
ATOM 943 O O . MET A 1 118 ? 46.467 24.197 -55.149 1.00 38.97 118 MET A O 1
ATOM 947 N N . LYS A 1 119 ? 45.648 25.895 -53.905 1.00 45.31 119 LYS A N 1
ATOM 948 C CA . LYS A 1 119 ? 46.235 27.028 -54.619 1.00 45.31 119 LYS A CA 1
ATOM 949 C C . LYS A 1 119 ? 46.843 27.953 -53.582 1.00 45.31 119 LYS A C 1
ATOM 951 O O . LYS A 1 119 ? 46.220 28.061 -52.503 1.00 45.31 119 LYS A O 1
#

Foldseek 3Di:
DVCVVVVADPVFKKKWFQAWQNDGDPDTHIPPDPVDDVVVVVLDCNRADPVRGTDMFIWGQDPVRDTDDGDDDDDDDPPPPDPPPP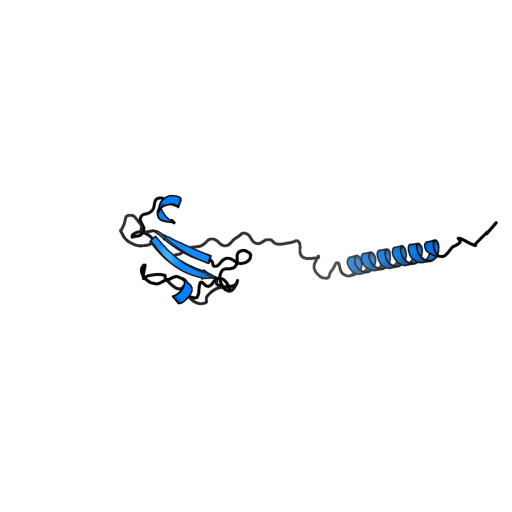VCVVVVVVVV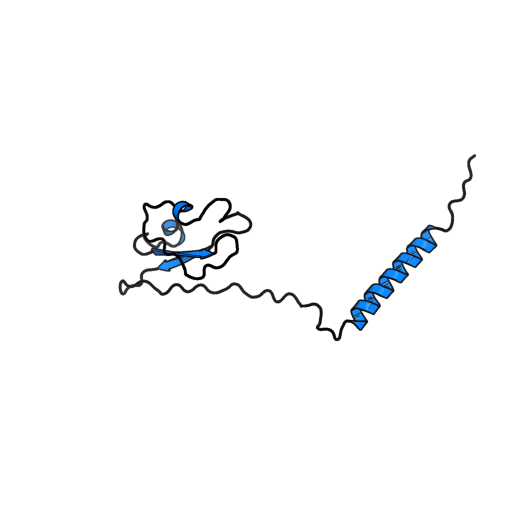VVVVVVVVVVVVVVPPDDDDDDD

Radius of gyration: 29.13 Å; chains: 1; bounding box: 67×43×73 Å